Protein AF-A0A8T0E816-F1 (afdb_monomer_lite)

Radius of gyration: 49.81 Å; chains: 1; bounding box: 102×36×114 Å

Foldseek 3Di:
DPPPPPDDDDQVNVQVVVLVPDPPVLNVVLVPDPDGPVVSVVVSVVVCVVCVVPDPPPPVPPPPPVVVVVVVVVVVVVVVVCVVVVVCVVVVVVVVPPPPPDDDPVPPPPPDDDQPAADPQCVVPNPNRPDGDPPHPSDPPPPPDDD

Secondary structure (DSSP, 8-state):
--TT-SSS--HHHHHHHHHHTS-HHHHHHHHT--S-HHHHHHHHHHHHHHHTTS-----------HHHHHHHHHHHHHHHHHHHHHHHHHHHHHHTTS----S----------S-TT--HHHHHHGGG-S---SS-------SSS--

pLDDT: mean 71.62, std 16.59, range [37.16, 91.94]

Organism: Argiope bruennichi (NCBI:txid94029)

Structure (mmCIF, N/CA/C/O backbone):
data_AF-A0A8T0E816-F1
#
_entry.id   AF-A0A8T0E816-F1
#
loop_
_atom_site.group_PDB
_atom_site.id
_atom_site.type_symbol
_atom_site.label_atom_id
_atom_site.label_alt_id
_atom_site.label_comp_id
_atom_site.label_asym_id
_atom_site.label_entity_id
_atom_site.label_seq_id
_atom_site.pdbx_PDB_ins_code
_atom_site.Cartn_x
_atom_site.Cartn_y
_atom_site.Cartn_z
_atom_site.occupancy
_atom_site.B_iso_or_equiv
_atom_site.auth_seq_id
_atom_site.auth_comp_id
_atom_site.auth_asym_id
_atom_site.auth_atom_id
_atom_site.pdbx_PDB_model_num
ATOM 1 N N . MET A 1 1 ? 13.416 -13.838 -27.750 1.00 55.53 1 MET A N 1
ATOM 2 C CA . MET A 1 1 ? 12.686 -13.348 -28.944 1.00 55.53 1 MET A CA 1
ATOM 3 C C . MET A 1 1 ? 13.543 -13.420 -30.222 1.00 55.53 1 MET A C 1
ATOM 5 O O . MET A 1 1 ? 13.615 -12.451 -30.958 1.00 55.53 1 MET A O 1
ATOM 9 N N . LYS A 1 2 ? 14.190 -14.559 -30.514 1.00 56.72 2 LYS A N 1
ATOM 10 C CA . LYS A 1 2 ? 14.903 -14.789 -31.794 1.00 56.72 2 LYS A CA 1
ATOM 11 C C . LYS A 1 2 ? 14.372 -16.003 -32.575 1.00 56.72 2 LYS A C 1
ATOM 13 O O . LYS A 1 2 ? 14.630 -16.122 -33.760 1.00 56.72 2 LYS A O 1
ATOM 18 N N . GLY A 1 3 ? 13.580 -16.871 -31.938 1.00 56.88 3 GLY A N 1
ATOM 19 C CA . GLY A 1 3 ? 13.143 -18.148 -32.519 1.00 56.88 3 GLY A CA 1
ATOM 20 C C . GLY A 1 3 ? 11.885 -18.116 -33.394 1.00 56.88 3 GLY A C 1
ATOM 21 O O . GLY A 1 3 ? 11.376 -19.182 -33.702 1.00 56.88 3 GLY A O 1
ATOM 22 N N . LEU A 1 4 ? 11.345 -16.940 -33.748 1.00 57.69 4 LEU A N 1
ATOM 23 C CA . LEU A 1 4 ? 10.077 -16.832 -34.500 1.00 57.69 4 LEU A CA 1
ATOM 24 C C . LEU A 1 4 ? 10.212 -16.185 -35.889 1.00 57.69 4 LEU A C 1
ATOM 26 O O . LEU A 1 4 ? 9.215 -16.034 -36.585 1.00 57.69 4 LEU A O 1
ATOM 30 N N . SER A 1 5 ? 11.415 -15.786 -36.303 1.00 50.12 5 SER A N 1
ATOM 31 C CA . SER A 1 5 ? 11.642 -15.126 -37.593 1.00 50.12 5 SER A CA 1
ATOM 32 C C . SER A 1 5 ? 12.928 -15.661 -38.202 1.00 50.12 5 SER A C 1
ATOM 34 O O . SER A 1 5 ? 14.008 -15.130 -37.954 1.00 50.12 5 SER A O 1
ATOM 36 N N . GLU A 1 6 ? 12.806 -16.704 -39.013 1.00 54.78 6 GLU A N 1
ATOM 37 C CA . GLU A 1 6 ? 13.942 -17.309 -39.707 1.00 54.78 6 GLU A CA 1
ATOM 38 C C . GLU A 1 6 ? 14.494 -16.429 -40.848 1.00 54.78 6 GLU A C 1
ATOM 40 O O . GLU A 1 6 ? 15.536 -16.769 -41.390 1.00 54.78 6 GLU A O 1
ATOM 45 N N . ASN A 1 7 ? 13.874 -15.283 -41.208 1.00 63.59 7 ASN A N 1
ATOM 46 C CA . ASN A 1 7 ? 14.470 -14.335 -42.173 1.00 63.59 7 ASN A CA 1
ATOM 47 C C . ASN A 1 7 ? 13.686 -13.008 -42.387 1.00 63.59 7 ASN A C 1
ATOM 49 O O . ASN A 1 7 ? 12.959 -12.908 -43.370 1.00 63.59 7 ASN A O 1
ATOM 53 N N . SER A 1 8 ? 13.824 -11.955 -41.559 1.00 64.38 8 SER A N 1
ATOM 54 C CA . SER A 1 8 ? 13.448 -10.583 -42.026 1.00 64.38 8 SER A CA 1
ATOM 55 C C . SER A 1 8 ? 13.773 -9.386 -41.125 1.00 64.38 8 SER A C 1
ATOM 57 O O . SER A 1 8 ? 13.596 -8.257 -41.581 1.00 64.38 8 SER A O 1
ATOM 59 N N . ILE A 1 9 ? 14.239 -9.550 -39.883 1.00 73.06 9 ILE A N 1
ATOM 60 C CA . ILE A 1 9 ? 14.496 -8.389 -39.011 1.00 73.06 9 ILE A CA 1
ATOM 61 C C . ILE A 1 9 ? 15.986 -8.297 -38.691 1.00 73.06 9 ILE A C 1
ATOM 63 O O . ILE A 1 9 ? 16.546 -9.173 -38.035 1.00 73.06 9 ILE A O 1
ATOM 67 N N . SER A 1 10 ? 16.626 -7.220 -39.152 1.00 83.56 10 SER A N 1
ATOM 68 C CA . SER A 1 10 ? 18.020 -6.907 -38.827 1.00 83.56 10 SER A CA 1
ATOM 69 C C . SER A 1 10 ? 18.198 -6.741 -37.317 1.00 83.56 10 SER A C 1
ATOM 71 O O . SER A 1 10 ? 17.371 -6.093 -36.667 1.00 83.56 10 SER A O 1
ATOM 73 N N . GLU A 1 11 ? 19.301 -7.253 -36.767 1.00 81.75 11 GLU A N 1
ATOM 74 C CA . GLU A 1 11 ? 19.598 -7.152 -35.331 1.00 81.75 11 GLU A CA 1
ATOM 75 C C . GLU A 1 11 ? 19.616 -5.701 -34.826 1.00 81.75 11 GLU A C 1
ATOM 77 O O . GLU A 1 11 ? 19.260 -5.448 -33.680 1.00 81.75 11 GLU A O 1
ATOM 82 N N . GLU A 1 12 ? 19.941 -4.737 -35.688 1.00 83.75 12 GLU A N 1
ATOM 83 C CA . GLU A 1 12 ? 19.905 -3.304 -35.379 1.00 83.75 12 GLU A CA 1
ATOM 84 C C . GLU A 1 12 ? 18.490 -2.782 -35.097 1.00 83.75 12 GLU A C 1
ATOM 86 O O . GLU A 1 12 ? 18.293 -1.982 -34.182 1.00 83.75 12 GLU A O 1
ATOM 91 N N . VAL A 1 13 ? 17.490 -3.272 -35.834 1.00 86.31 13 VAL A N 1
ATOM 92 C CA . VAL A 1 13 ? 16.075 -2.919 -35.629 1.00 86.31 13 VAL A CA 1
ATOM 93 C C . VAL A 1 13 ? 15.539 -3.577 -34.362 1.00 86.31 13 VAL A C 1
ATOM 95 O O . V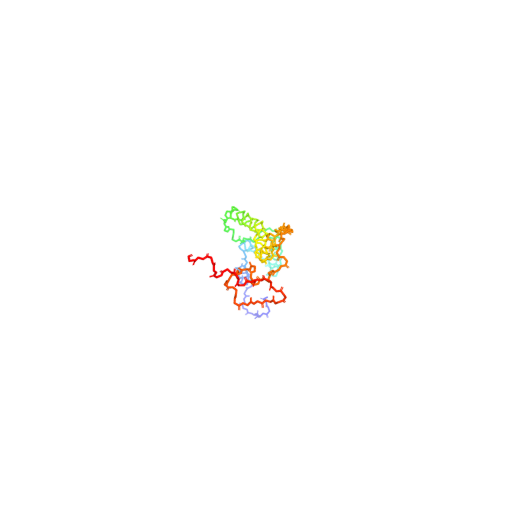AL A 1 13 ? 14.819 -2.952 -33.589 1.00 86.31 13 VAL A O 1
ATOM 98 N N . LEU A 1 14 ? 15.936 -4.823 -34.094 1.00 86.94 14 LEU A N 1
ATOM 99 C CA . LEU A 1 14 ? 15.617 -5.476 -32.823 1.00 86.94 14 LEU A CA 1
ATOM 100 C C . LEU A 1 14 ? 16.264 -4.741 -31.648 1.00 86.94 14 LEU A C 1
ATOM 102 O O . LEU A 1 14 ? 1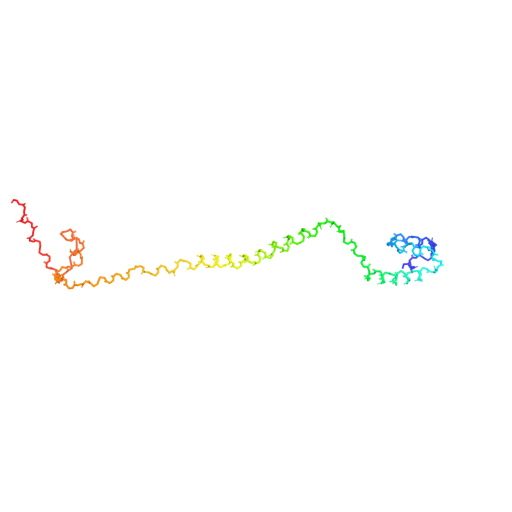5.623 -4.561 -30.616 1.00 86.94 14 LEU A O 1
ATOM 106 N N . LYS A 1 15 ? 17.505 -4.271 -31.816 1.00 87.00 15 LYS A N 1
ATOM 107 C CA . LYS A 1 15 ? 18.213 -3.482 -30.809 1.00 87.00 15 LYS A CA 1
ATOM 108 C C . LYS A 1 15 ? 17.482 -2.172 -30.538 1.00 87.00 15 LYS A C 1
ATOM 110 O O . LYS A 1 15 ? 17.254 -1.851 -29.378 1.00 87.00 15 LYS A O 1
ATOM 115 N N . SER A 1 16 ? 17.109 -1.422 -31.573 1.00 87.81 16 SER A N 1
ATOM 116 C CA . SER A 1 16 ? 16.431 -0.134 -31.403 1.00 87.81 16 SER A CA 1
ATOM 117 C C . SER A 1 16 ? 15.055 -0.291 -30.753 1.00 87.81 16 SER A C 1
ATOM 119 O O . SER A 1 16 ? 14.756 0.430 -29.803 1.00 87.81 16 SER A O 1
ATOM 121 N N . LEU A 1 17 ? 14.265 -1.280 -31.182 1.00 89.44 17 LEU A N 1
ATOM 122 C CA . LEU A 1 17 ? 12.962 -1.583 -30.591 1.00 89.44 17 LEU A CA 1
ATOM 123 C C . LEU A 1 17 ? 13.094 -2.018 -29.127 1.00 89.44 17 LEU A C 1
ATOM 125 O O . LEU A 1 17 ? 12.361 -1.549 -28.262 1.00 89.44 17 LEU A O 1
ATOM 129 N N . TRP A 1 18 ? 14.051 -2.893 -28.822 1.00 89.88 18 TRP A N 1
ATOM 130 C CA . TRP A 1 18 ? 14.272 -3.358 -27.457 1.00 89.88 18 TRP A CA 1
ATOM 131 C C . TRP A 1 18 ? 14.770 -2.235 -26.537 1.00 89.88 18 TRP A C 1
ATOM 133 O O . TRP A 1 18 ? 14.288 -2.110 -25.413 1.00 89.88 18 TRP A O 1
ATOM 143 N N . LEU A 1 19 ? 15.657 -1.358 -27.025 1.00 89.56 19 LEU A N 1
ATOM 144 C CA . LEU A 1 19 ? 16.093 -0.174 -26.282 1.00 89.56 19 LEU A CA 1
ATOM 145 C C . LEU A 1 19 ? 14.919 0.766 -25.975 1.00 89.56 19 LEU A C 1
ATOM 147 O O . LEU A 1 19 ? 14.842 1.255 -24.853 1.00 89.56 19 LEU A O 1
ATOM 151 N N . GLN A 1 20 ? 13.977 0.973 -26.905 1.00 89.00 20 GLN A N 1
ATOM 152 C CA . GLN A 1 20 ? 12.789 1.814 -26.674 1.00 89.00 20 GLN A CA 1
ATOM 153 C C . GLN A 1 20 ? 11.937 1.358 -25.480 1.00 89.00 20 GLN A C 1
ATOM 155 O O . GLN A 1 20 ? 11.297 2.189 -24.840 1.00 89.00 20 GLN A O 1
ATOM 160 N N . HIS A 1 21 ? 11.953 0.065 -25.148 1.00 87.31 21 HIS A N 1
ATOM 161 C CA . HIS A 1 21 ? 11.225 -0.486 -24.004 1.00 87.31 21 HIS A CA 1
ATOM 162 C C . HIS A 1 21 ? 11.972 -0.374 -22.664 1.00 87.31 21 HIS A C 1
ATOM 164 O O . HIS A 1 21 ? 11.404 -0.715 -21.626 1.00 87.31 21 HIS A O 1
ATOM 170 N N . LEU A 1 22 ? 13.218 0.108 -22.653 1.00 87.88 22 LEU A N 1
ATOM 171 C CA . LEU A 1 22 ? 14.003 0.304 -21.434 1.00 87.88 22 LEU A CA 1
ATOM 172 C C . LEU A 1 22 ? 13.906 1.744 -20.901 1.00 87.88 22 LEU A C 1
ATOM 174 O O . LEU A 1 22 ? 13.747 2.681 -21.682 1.00 87.88 22 LEU A O 1
ATOM 178 N N . PRO A 1 23 ? 14.073 1.957 -19.583 1.00 87.44 23 PRO A N 1
ATOM 179 C CA . PRO A 1 23 ? 14.274 3.277 -18.992 1.00 87.44 23 PRO A CA 1
ATOM 180 C C . PRO A 1 23 ? 15.377 4.099 -19.677 1.00 87.44 23 PRO A C 1
ATOM 182 O O . PRO A 1 23 ? 16.413 3.566 -20.078 1.00 87.44 23 PRO A O 1
ATOM 185 N N . GLN A 1 24 ? 15.205 5.424 -19.724 1.00 84.12 24 GLN A N 1
ATOM 186 C CA . GLN A 1 24 ? 16.118 6.355 -20.407 1.00 84.12 24 GLN A CA 1
ATOM 187 C C . GLN A 1 24 ? 17.580 6.246 -19.932 1.00 84.12 24 GLN A C 1
ATOM 189 O O . GLN A 1 24 ? 18.510 6.392 -20.722 1.00 84.12 24 GLN A O 1
ATOM 194 N N . GLN A 1 25 ? 17.783 5.934 -18.651 1.00 85.19 25 GLN A N 1
ATOM 195 C CA . GLN A 1 25 ? 19.103 5.712 -18.054 1.00 85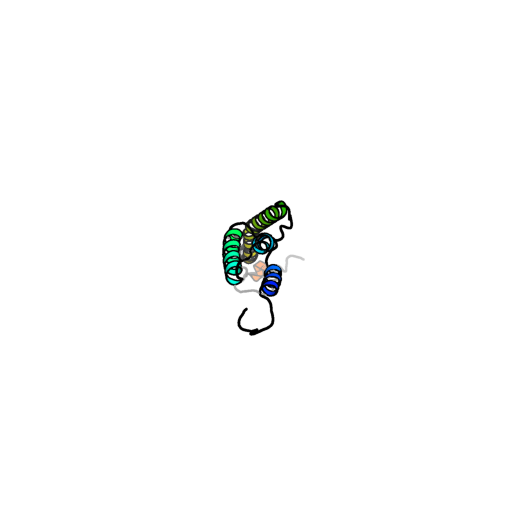.19 25 GLN A CA 1
ATOM 196 C C . GLN A 1 25 ? 19.821 4.512 -18.691 1.00 85.19 25 GLN A C 1
ATOM 198 O O . GLN A 1 25 ? 21.000 4.596 -19.026 1.00 85.19 25 GLN A O 1
ATOM 203 N N . LEU A 1 26 ? 19.095 3.416 -18.925 1.00 87.19 26 LEU A N 1
ATOM 204 C CA . LEU A 1 26 ? 19.623 2.224 -19.587 1.00 87.19 26 LEU A CA 1
ATOM 205 C C . LEU A 1 26 ? 19.822 2.456 -21.082 1.00 87.19 26 LEU A C 1
ATOM 207 O O . LEU A 1 26 ? 20.834 2.029 -21.631 1.00 87.19 26 LEU A O 1
ATOM 211 N N . GLN A 1 27 ? 18.910 3.181 -21.735 1.00 90.06 27 GLN A N 1
ATOM 212 C CA . GLN A 1 27 ? 19.058 3.552 -23.144 1.00 90.06 27 GLN A CA 1
ATOM 213 C C . GLN A 1 27 ? 20.343 4.349 -23.395 1.00 90.06 27 GLN A C 1
ATOM 215 O O . GLN A 1 27 ? 21.080 4.040 -24.330 1.00 90.06 27 GLN A O 1
ATOM 220 N N . ALA A 1 28 ? 20.650 5.340 -22.551 1.00 86.75 28 ALA A N 1
ATOM 221 C CA . ALA A 1 28 ? 21.856 6.160 -22.683 1.00 86.75 28 ALA A CA 1
ATOM 222 C C . ALA A 1 28 ? 23.146 5.325 -22.601 1.00 86.75 28 ALA A C 1
ATOM 224 O O . ALA A 1 28 ? 24.081 5.552 -23.364 1.00 86.75 28 ALA A O 1
ATOM 225 N N . ILE A 1 29 ? 23.173 4.320 -21.723 1.00 87.81 29 ILE A N 1
ATOM 226 C CA . ILE A 1 29 ? 24.337 3.448 -21.534 1.00 87.81 29 ILE A CA 1
ATOM 227 C C . ILE A 1 29 ? 24.450 2.437 -22.685 1.00 87.81 29 ILE A C 1
ATOM 229 O O . ILE A 1 29 ? 25.508 2.292 -23.295 1.00 87.81 29 ILE A O 1
ATOM 233 N N . LEU A 1 30 ? 23.354 1.757 -23.022 1.00 89.94 30 LEU A N 1
ATOM 234 C CA . LEU A 1 30 ? 23.358 0.617 -23.945 1.00 89.94 30 LEU A CA 1
ATOM 235 C C . LEU A 1 30 ? 23.318 1.022 -25.427 1.00 89.94 30 LEU A C 1
ATOM 237 O O . LEU A 1 30 ? 23.745 0.249 -26.288 1.00 89.94 30 LEU A O 1
ATOM 241 N N . SER A 1 31 ? 22.842 2.230 -25.751 1.00 86.69 31 SER A N 1
ATOM 242 C CA . SER A 1 31 ? 22.804 2.747 -27.131 1.00 86.69 31 SER A CA 1
ATOM 243 C C . SER A 1 31 ? 24.191 2.809 -27.773 1.00 86.69 31 SER A C 1
ATOM 245 O O . SER A 1 31 ? 24.335 2.455 -28.945 1.00 86.69 31 SER A O 1
ATOM 247 N N . THR A 1 32 ? 25.216 3.152 -26.990 1.00 85.88 32 THR A N 1
ATOM 248 C CA . THR A 1 32 ? 26.607 3.293 -27.450 1.00 85.88 32 THR A CA 1
ATOM 249 C C . THR A 1 32 ? 27.314 1.958 -27.710 1.00 85.88 32 THR A C 1
ATOM 251 O O . THR A 1 32 ? 28.360 1.926 -28.356 1.00 85.88 32 THR A O 1
ATOM 254 N N . HIS A 1 33 ? 26.751 0.836 -27.252 1.00 84.50 33 HIS A N 1
ATOM 255 C CA . HIS A 1 33 ? 27.429 -0.458 -27.288 1.00 84.50 33 HIS A CA 1
ATOM 256 C C . HIS A 1 33 ? 27.189 -1.214 -28.606 1.00 84.50 33 HIS A C 1
ATOM 258 O O . HIS A 1 33 ? 26.050 -1.454 -28.992 1.00 84.50 33 HIS A O 1
ATOM 264 N N . THR A 1 34 ? 28.239 -1.686 -29.280 1.00 82.06 34 THR A N 1
ATOM 265 C CA . THR A 1 34 ? 28.154 -2.402 -30.578 1.00 82.06 34 THR A CA 1
ATOM 266 C C . THR A 1 34 ? 28.189 -3.934 -30.458 1.00 82.06 34 THR A C 1
ATOM 268 O O . THR A 1 34 ? 28.530 -4.631 -31.409 1.00 82.06 34 THR A O 1
ATOM 271 N N . ALA A 1 35 ? 27.873 -4.488 -29.283 1.00 84.38 35 ALA A N 1
ATOM 272 C CA . ALA A 1 35 ? 27.923 -5.936 -29.068 1.00 84.38 35 ALA A CA 1
ATOM 273 C C . ALA A 1 35 ? 26.681 -6.649 -29.628 1.00 84.38 35 ALA A C 1
ATOM 275 O O . ALA A 1 35 ? 25.682 -6.016 -29.962 1.00 84.38 35 ALA A O 1
ATOM 276 N N . SER A 1 36 ? 26.738 -7.984 -29.680 1.00 87.38 36 SER A N 1
ATOM 277 C CA . SER A 1 36 ? 25.558 -8.816 -29.956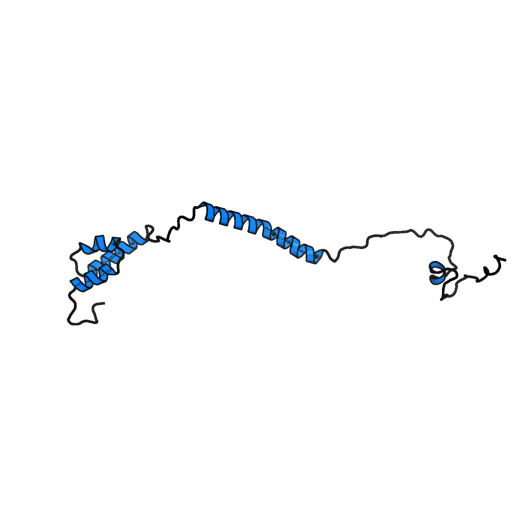 1.00 87.38 36 SER A CA 1
ATOM 278 C C . SER A 1 36 ? 24.425 -8.533 -28.964 1.00 87.38 36 SER A C 1
ATOM 280 O O . SER A 1 36 ? 24.674 -8.239 -27.791 1.00 87.38 36 SER A O 1
ATOM 282 N N . LEU A 1 37 ? 23.183 -8.670 -29.433 1.00 85.88 37 LEU A N 1
ATOM 283 C CA . LEU A 1 37 ? 21.972 -8.443 -28.635 1.00 85.88 37 LEU A CA 1
ATOM 284 C C . LEU A 1 37 ? 21.979 -9.196 -27.300 1.00 85.88 37 LEU A C 1
ATOM 286 O O . LEU A 1 37 ? 21.584 -8.633 -26.285 1.00 85.88 37 LEU A O 1
ATOM 290 N N . ASP A 1 38 ? 22.484 -10.430 -27.286 1.00 88.56 38 ASP A N 1
ATOM 291 C CA . ASP A 1 38 ? 22.499 -11.270 -26.086 1.00 88.56 38 ASP A CA 1
ATOM 292 C C . ASP A 1 38 ? 23.422 -10.690 -25.000 1.00 88.56 38 ASP A C 1
ATOM 294 O O . ASP A 1 38 ? 23.068 -10.659 -23.824 1.00 88.56 38 ASP A O 1
ATOM 298 N N . LYS A 1 39 ? 24.572 -10.126 -25.396 1.00 89.19 39 LYS A N 1
ATOM 299 C CA . LYS A 1 39 ? 25.494 -9.449 -24.467 1.00 89.19 39 LYS A CA 1
ATOM 300 C C . LYS A 1 39 ? 24.944 -8.116 -23.968 1.00 89.19 39 LYS A C 1
ATOM 302 O O . LYS A 1 39 ? 25.186 -7.742 -22.824 1.00 89.19 39 LYS A O 1
ATOM 307 N N . ILE A 1 40 ? 24.222 -7.389 -24.821 1.00 89.56 40 ILE A N 1
ATOM 308 C CA . ILE A 1 40 ? 23.559 -6.136 -24.435 1.00 89.56 40 ILE A CA 1
ATOM 309 C C . ILE A 1 40 ? 22.447 -6.432 -23.415 1.00 89.56 40 ILE A C 1
ATOM 311 O O . ILE A 1 40 ? 22.322 -5.704 -22.433 1.00 89.56 40 ILE A O 1
ATOM 315 N N . ALA A 1 41 ? 21.689 -7.514 -23.608 1.00 89.88 41 ALA A N 1
ATOM 316 C CA . ALA A 1 41 ? 20.675 -7.970 -22.661 1.00 89.88 41 ALA A CA 1
ATOM 317 C C . ALA A 1 41 ? 21.290 -8.349 -21.305 1.00 89.88 41 ALA A C 1
ATOM 319 O O . ALA A 1 41 ? 20.865 -7.828 -20.278 1.00 89.88 41 ALA A O 1
ATOM 320 N N . GLU A 1 42 ? 22.361 -9.148 -21.305 1.00 91.94 42 GLU A N 1
ATOM 321 C CA . GLU A 1 42 ? 23.076 -9.505 -20.073 1.00 91.94 42 GLU A CA 1
ATOM 322 C C . GLU A 1 42 ? 23.606 -8.263 -19.332 1.00 91.94 42 GLU A C 1
ATOM 324 O O . GLU A 1 42 ? 23.542 -8.171 -18.104 1.00 91.94 42 GLU A O 1
ATOM 329 N N . MET A 1 43 ? 24.117 -7.274 -20.070 1.00 89.75 43 MET A N 1
ATOM 330 C CA . MET A 1 43 ? 24.577 -6.017 -19.486 1.00 89.75 43 MET A CA 1
ATOM 331 C C . MET A 1 43 ? 23.422 -5.211 -18.887 1.00 89.75 43 MET A C 1
ATOM 333 O O . MET A 1 43 ? 23.575 -4.667 -17.794 1.00 89.75 43 MET A O 1
ATOM 337 N N . ALA A 1 44 ? 22.268 -5.155 -19.554 1.00 89.88 44 ALA A N 1
ATOM 338 C CA . ALA A 1 44 ? 21.085 -4.490 -19.020 1.00 89.88 44 ALA A CA 1
ATOM 339 C C . ALA A 1 44 ? 20.627 -5.113 -17.701 1.00 89.88 44 ALA A C 1
ATOM 341 O O . ALA A 1 44 ? 20.391 -4.368 -16.753 1.00 89.88 44 ALA A O 1
ATOM 342 N N . ASP A 1 45 ? 20.590 -6.444 -17.600 1.00 90.81 45 ASP A N 1
ATOM 343 C CA . ASP A 1 45 ? 20.215 -7.144 -16.365 1.00 90.81 45 ASP A CA 1
ATOM 344 C C . ASP A 1 45 ? 21.164 -6.794 -15.210 1.00 90.81 45 ASP A C 1
ATOM 346 O O . ASP A 1 45 ? 20.733 -6.490 -14.094 1.00 90.81 45 ASP A O 1
ATOM 350 N N . ARG A 1 46 ? 22.476 -6.752 -15.477 1.00 89.25 46 ARG A N 1
ATOM 351 C CA . ARG A 1 46 ? 23.480 -6.340 -14.481 1.00 89.25 46 ARG A CA 1
ATOM 352 C C . ARG A 1 46 ? 23.281 -4.895 -14.037 1.00 89.25 46 ARG A C 1
ATOM 354 O O . ARG A 1 46 ? 23.369 -4.612 -12.844 1.00 89.25 46 ARG A O 1
ATOM 361 N N . ILE A 1 47 ? 23.006 -3.989 -14.974 1.00 86.81 47 ILE A N 1
ATOM 362 C CA . ILE A 1 47 ? 22.769 -2.580 -14.661 1.00 86.81 47 ILE A CA 1
ATOM 363 C C . ILE A 1 47 ? 21.479 -2.441 -13.839 1.00 86.81 47 ILE A C 1
ATOM 365 O O . ILE A 1 47 ? 21.504 -1.817 -12.783 1.00 86.81 47 ILE A O 1
ATOM 369 N N . ILE A 1 48 ? 20.381 -3.089 -14.235 1.00 85.62 48 ILE A N 1
ATOM 370 C CA . ILE A 1 48 ? 19.118 -3.093 -13.479 1.00 85.62 48 ILE A CA 1
ATOM 371 C C . ILE A 1 48 ? 19.341 -3.549 -12.034 1.00 85.62 48 ILE A C 1
ATOM 373 O O . ILE A 1 48 ? 18.817 -2.918 -11.119 1.00 85.62 48 ILE A O 1
ATOM 377 N N . ASN A 1 49 ? 20.155 -4.580 -11.800 1.00 83.44 49 ASN A N 1
ATOM 378 C CA . ASN A 1 49 ? 20.455 -5.059 -10.448 1.00 83.44 49 ASN A CA 1
ATOM 379 C C . ASN A 1 49 ? 21.211 -4.025 -9.594 1.00 83.44 49 ASN A C 1
ATOM 381 O O . ASN A 1 49 ? 20.915 -3.869 -8.408 1.00 83.44 49 ASN A O 1
ATOM 385 N N . ILE A 1 50 ? 22.153 -3.288 -10.189 1.00 81.94 50 ILE A N 1
ATOM 386 C CA . ILE A 1 50 ? 22.886 -2.214 -9.499 1.00 81.94 50 ILE A CA 1
ATOM 387 C C . ILE A 1 50 ? 21.927 -1.080 -9.133 1.00 81.94 50 ILE A C 1
ATOM 389 O O . ILE A 1 50 ? 21.881 -0.638 -7.989 1.00 81.94 50 ILE A O 1
ATOM 393 N N . TYR A 1 51 ? 21.122 -0.645 -10.097 1.00 72.50 51 TYR A N 1
ATOM 394 C CA . TYR A 1 51 ? 20.216 0.485 -9.940 1.00 72.50 51 TYR A CA 1
ATOM 395 C C . TYR A 1 51 ? 18.977 0.169 -9.086 1.00 72.50 51 TYR A C 1
ATOM 397 O O . TYR A 1 51 ? 18.451 1.049 -8.416 1.00 72.50 51 TYR A O 1
ATOM 405 N N . SER A 1 52 ? 18.538 -1.089 -9.018 1.00 61.41 52 SER A N 1
ATOM 406 C CA . SER A 1 52 ? 17.474 -1.518 -8.093 1.00 61.41 52 SER A CA 1
ATOM 407 C C . SER A 1 52 ? 17.879 -1.357 -6.623 1.00 61.41 52 SER A C 1
ATOM 409 O O . SER A 1 52 ? 17.014 -1.278 -5.753 1.00 61.41 52 SER A O 1
ATOM 411 N N . SER A 1 53 ? 19.184 -1.262 -6.342 1.00 55.56 53 SER A N 1
ATOM 412 C CA . SER A 1 53 ? 19.711 -0.964 -5.004 1.00 55.56 53 SER A CA 1
ATOM 413 C C . SER A 1 53 ? 19.705 0.538 -4.681 1.00 55.56 53 SER A C 1
ATOM 415 O O . SER A 1 53 ? 19.786 0.917 -3.515 1.00 55.56 53 SER A O 1
ATOM 417 N N . THR A 1 54 ? 19.578 1.401 -5.692 1.00 54.31 54 THR A N 1
ATOM 418 C CA . THR A 1 54 ? 19.575 2.865 -5.583 1.00 54.31 54 THR A CA 1
ATOM 419 C C . THR A 1 54 ? 18.262 3.434 -6.121 1.00 54.31 54 THR A C 1
ATOM 421 O O . THR A 1 54 ? 18.178 3.945 -7.230 1.00 54.31 54 THR A O 1
ATOM 424 N N . GLU A 1 55 ? 17.216 3.350 -5.295 1.00 55.72 55 GLU A N 1
ATOM 425 C CA . GLU A 1 55 ? 16.031 4.224 -5.340 1.00 55.72 55 GLU A CA 1
ATOM 426 C C . GLU A 1 55 ? 15.375 4.470 -6.725 1.00 55.72 55 GLU A C 1
ATOM 428 O O . GLU A 1 55 ? 14.989 5.594 -7.037 1.00 55.72 55 GLU A O 1
ATOM 433 N N . ILE A 1 56 ? 15.129 3.438 -7.546 1.00 52.16 56 ILE A N 1
ATOM 434 C CA . ILE A 1 56 ? 14.246 3.559 -8.739 1.00 52.16 56 ILE A CA 1
ATOM 435 C C . ILE A 1 56 ? 12.798 3.167 -8.421 1.00 52.16 56 ILE A C 1
ATOM 437 O O . ILE A 1 56 ? 12.079 2.563 -9.209 1.00 52.16 56 ILE A O 1
ATOM 441 N N . CYS A 1 57 ? 12.326 3.577 -7.252 1.00 47.97 57 CYS A N 1
ATOM 442 C CA . CYS A 1 57 ? 10.915 3.873 -7.089 1.00 47.97 57 CYS A CA 1
ATOM 443 C C . CYS A 1 57 ? 10.815 5.379 -6.914 1.00 47.97 57 CYS A C 1
ATOM 445 O O . CYS A 1 57 ? 10.690 5.871 -5.792 1.00 47.97 57 CYS A O 1
ATOM 447 N N . SER A 1 58 ? 10.768 6.120 -8.026 1.00 46.41 58 SER A N 1
ATOM 448 C CA . SER A 1 58 ? 9.966 7.338 -8.016 1.00 46.41 58 SER A CA 1
ATOM 449 C C . SER A 1 58 ? 8.501 6.905 -7.877 1.00 46.41 58 SER A C 1
ATOM 451 O O . SER A 1 58 ? 7.700 7.001 -8.806 1.00 46.41 58 SER A O 1
ATOM 453 N N . VAL A 1 59 ? 8.123 6.424 -6.685 1.00 44.50 59 VAL A N 1
ATOM 454 C CA . VAL A 1 59 ? 6.799 6.752 -6.169 1.00 44.50 59 VAL A CA 1
ATOM 455 C C . VAL A 1 59 ? 6.732 8.240 -6.385 1.00 44.50 59 VAL A C 1
ATOM 457 O O . VAL A 1 59 ? 7.621 8.940 -5.899 1.00 44.50 59 VAL A O 1
ATOM 460 N N . ASN A 1 60 ? 5.776 8.674 -7.202 1.00 48.47 60 ASN A N 1
ATOM 461 C CA . ASN A 1 60 ? 5.402 10.063 -7.344 1.00 48.47 60 ASN A CA 1
ATOM 462 C C . ASN A 1 60 ? 5.447 10.634 -5.929 1.00 48.47 60 ASN A C 1
ATOM 464 O O . ASN A 1 60 ? 4.542 10.398 -5.127 1.00 48.47 60 ASN A O 1
ATOM 468 N N . ARG A 1 61 ? 6.550 11.295 -5.570 1.00 50.00 61 ARG A N 1
ATOM 469 C CA . ARG A 1 61 ? 6.624 12.053 -4.342 1.00 50.00 61 ARG A CA 1
ATOM 470 C C . ARG A 1 61 ? 5.865 13.292 -4.749 1.00 50.00 61 ARG A C 1
ATOM 472 O O . ARG A 1 61 ? 6.455 14.335 -4.998 1.00 50.00 61 ARG A O 1
ATOM 479 N N . THR A 1 62 ? 4.538 13.146 -4.869 1.00 49.50 62 THR A N 1
ATOM 480 C CA . THR A 1 62 ? 3.643 14.221 -4.497 1.00 49.50 62 THR A CA 1
ATOM 481 C C . THR A 1 62 ? 4.258 14.696 -3.206 1.00 49.50 62 THR A C 1
ATOM 483 O O . THR A 1 62 ? 4.399 13.919 -2.252 1.00 49.50 62 THR A O 1
ATOM 486 N N . TYR A 1 63 ? 4.817 15.896 -3.264 1.00 53.38 63 TYR A N 1
ATOM 487 C CA . TYR A 1 63 ? 5.356 16.601 -2.127 1.00 53.38 63 TYR A CA 1
ATOM 488 C C . TYR A 1 63 ? 4.144 16.930 -1.253 1.00 53.38 63 TYR A C 1
ATOM 490 O O . TYR A 1 63 ? 3.739 18.072 -1.118 1.00 53.38 63 TYR A O 1
ATOM 498 N N . GLU A 1 64 ? 3.486 15.889 -0.748 1.00 53.19 64 GLU A N 1
ATOM 499 C CA . GLU A 1 64 ? 2.612 15.951 0.391 1.00 53.19 64 GLU A CA 1
ATOM 500 C C . GLU A 1 64 ? 3.583 16.351 1.488 1.00 53.19 64 GLU A C 1
ATOM 502 O O . GLU A 1 64 ? 4.490 15.563 1.801 1.00 53.19 64 GLU A O 1
ATOM 507 N N . PRO A 1 65 ? 3.509 17.603 1.971 1.00 58.47 65 PRO A N 1
ATOM 508 C CA . PRO A 1 65 ? 4.461 18.085 2.949 1.00 58.47 65 PRO A CA 1
ATOM 509 C C . PRO A 1 65 ? 4.480 17.063 4.082 1.00 58.47 65 PRO A C 1
ATOM 511 O O . PRO A 1 65 ? 3.422 16.553 4.460 1.00 58.47 65 PRO A O 1
ATOM 514 N N . ASN A 1 66 ? 5.669 16.715 4.583 1.00 58.06 66 ASN A N 1
ATOM 515 C CA . ASN A 1 66 ? 5.828 15.727 5.659 1.00 58.06 66 ASN A CA 1
ATOM 516 C C . ASN A 1 66 ? 4.880 16.001 6.846 1.00 58.06 66 ASN A C 1
ATOM 518 O O . ASN A 1 66 ? 4.440 15.055 7.495 1.00 58.06 66 ASN A O 1
ATOM 522 N N . ASN A 1 67 ? 4.457 17.262 7.016 1.00 61.38 67 ASN A N 1
ATOM 523 C CA . ASN A 1 67 ? 3.346 17.687 7.868 1.00 61.38 67 ASN A CA 1
ATOM 524 C C . ASN A 1 67 ? 2.099 16.802 7.749 1.00 61.38 67 ASN A C 1
ATOM 526 O O . ASN A 1 67 ? 1.588 16.371 8.766 1.00 61.38 67 ASN A O 1
ATOM 530 N N . THR A 1 68 ? 1.634 16.442 6.551 1.00 64.44 68 THR A N 1
ATOM 531 C CA . THR A 1 68 ? 0.418 15.622 6.380 1.00 64.44 68 THR A CA 1
ATOM 532 C C . THR A 1 68 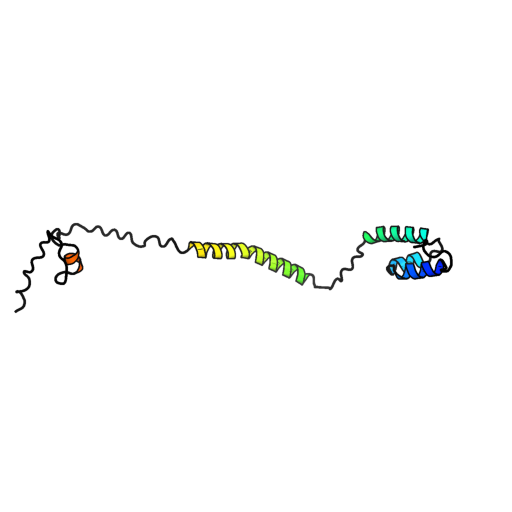? 0.574 14.204 6.923 1.00 64.44 68 THR A C 1
ATOM 534 O O . THR A 1 68 ? -0.390 13.624 7.417 1.00 64.44 68 THR A O 1
ATOM 537 N N . LYS A 1 69 ? 1.773 13.615 6.839 1.00 72.44 69 LYS A N 1
ATOM 538 C CA . LYS A 1 69 ? 2.044 12.282 7.391 1.00 72.44 69 LYS A CA 1
ATOM 539 C C . LYS A 1 69 ? 2.159 12.354 8.904 1.00 72.44 69 LYS A C 1
ATOM 541 O O . LYS A 1 69 ? 1.550 11.539 9.582 1.00 72.44 69 LYS A O 1
ATOM 546 N N . GLU A 1 70 ? 2.870 13.349 9.422 1.00 79.19 70 GLU A N 1
ATOM 547 C CA . GLU A 1 70 ? 2.993 13.585 10.861 1.00 79.19 70 GLU A CA 1
ATOM 548 C C . GLU A 1 70 ? 1.650 13.950 11.506 1.00 79.19 70 GLU A C 1
ATOM 550 O O . GLU A 1 70 ? 1.333 13.455 12.580 1.00 79.19 70 GLU A O 1
ATOM 555 N N . GLU A 1 71 ? 0.818 14.751 10.843 1.00 79.94 71 GLU A N 1
ATOM 556 C CA . GLU A 1 71 ? -0.545 15.087 11.268 1.00 79.94 71 GLU A CA 1
ATOM 557 C C . GLU A 1 71 ? -1.457 13.861 11.245 1.00 79.94 71 GLU A C 1
ATOM 559 O O . GLU A 1 71 ? -2.202 13.638 12.198 1.00 79.94 71 GLU A O 1
ATOM 564 N N . LYS A 1 72 ? -1.372 13.022 10.203 1.00 84.88 72 LYS A N 1
ATOM 565 C CA . LYS A 1 72 ? -2.105 11.748 10.145 1.00 84.88 72 LYS A CA 1
ATOM 566 C C . LYS A 1 72 ? -1.656 10.797 11.249 1.00 84.88 72 LYS A C 1
ATOM 568 O O . LYS A 1 72 ? -2.506 10.183 11.880 1.00 84.88 72 LYS A O 1
ATOM 573 N N . ILE A 1 73 ? -0.354 10.700 11.515 1.00 90.06 73 ILE A N 1
ATOM 574 C CA . ILE A 1 73 ? 0.188 9.879 12.605 1.00 90.06 73 ILE A CA 1
ATOM 575 C C . ILE A 1 73 ? -0.312 10.404 13.952 1.00 90.06 73 ILE A C 1
ATOM 577 O O . ILE A 1 73 ? -0.900 9.634 14.701 1.00 90.06 73 ILE A O 1
ATOM 581 N N . LYS A 1 74 ? -0.216 11.713 14.213 1.00 87.56 74 LYS A N 1
ATOM 582 C CA . LYS A 1 74 ? -0.758 12.337 15.431 1.00 87.56 74 LYS A CA 1
ATOM 583 C C . LYS A 1 74 ? -2.264 12.110 15.574 1.00 87.56 74 LYS A C 1
ATOM 585 O O . LYS A 1 74 ? -2.731 11.802 16.662 1.00 87.56 74 LYS A O 1
ATOM 590 N N . SER A 1 75 ? -3.030 12.210 14.486 1.00 88.06 75 SER A N 1
ATOM 591 C CA . SER A 1 75 ? -4.473 11.938 14.488 1.00 88.06 75 SER A CA 1
ATOM 592 C C . SER A 1 75 ? -4.804 10.464 14.747 1.00 88.06 75 SER A C 1
ATOM 594 O O . SER A 1 75 ? -5.860 10.163 15.303 1.00 88.06 75 SER A O 1
ATOM 596 N N . LEU A 1 76 ? -3.946 9.538 14.317 1.00 90.31 76 LEU A N 1
ATOM 597 C CA . LEU A 1 76 ? -4.094 8.116 14.614 1.00 90.31 76 LEU A CA 1
ATOM 598 C C . LEU A 1 76 ? -3.707 7.821 16.067 1.00 90.31 76 LEU A C 1
ATOM 600 O O . LEU A 1 76 ? -4.423 7.084 16.736 1.00 90.31 76 LEU A O 1
ATOM 604 N N . GLU A 1 77 ? -2.636 8.430 16.576 1.00 90.88 77 GLU A N 1
ATOM 605 C CA . GLU A 1 77 ? -2.206 8.328 17.975 1.00 90.88 77 GLU A CA 1
ATOM 606 C C . GLU A 1 77 ? -3.285 8.840 18.937 1.00 90.88 77 GLU A C 1
ATOM 608 O O . GLU A 1 77 ? -3.623 8.152 19.903 1.00 90.88 77 GLU A O 1
ATOM 613 N N . THR A 1 78 ? -3.895 9.997 18.652 1.00 89.12 78 THR A N 1
ATOM 614 C CA . THR A 1 78 ? -5.024 10.510 19.444 1.00 89.12 78 THR A CA 1
ATOM 615 C C . THR A 1 78 ? -6.238 9.592 19.345 1.00 89.12 78 THR A C 1
ATOM 617 O O . THR A 1 78 ? -6.848 9.272 20.365 1.00 89.12 78 THR A O 1
ATOM 620 N N . GLY A 1 79 ? -6.550 9.084 18.149 1.00 88.88 79 GLY A N 1
ATOM 621 C CA . GLY A 1 79 ? -7.610 8.097 17.951 1.00 88.88 79 GLY A CA 1
ATOM 622 C C . GLY A 1 79 ? -7.403 6.837 18.797 1.00 88.88 79 GLY A C 1
ATOM 623 O O . GLY A 1 79 ? -8.333 6.390 19.467 1.00 88.88 79 GLY A O 1
ATOM 624 N N . ILE A 1 80 ? -6.182 6.298 18.832 1.00 91.88 80 ILE A N 1
ATOM 625 C CA . ILE A 1 80 ? -5.818 5.123 19.637 1.00 91.88 80 ILE A CA 1
ATOM 626 C C . ILE A 1 80 ? -5.922 5.421 21.138 1.00 91.88 80 ILE A C 1
ATOM 628 O O . ILE A 1 80 ? -6.426 4.578 21.877 1.00 91.88 80 ILE A O 1
ATOM 632 N N . ALA A 1 81 ? -5.521 6.610 21.595 1.00 87.44 81 ALA A N 1
ATOM 633 C CA . ALA A 1 81 ? -5.649 7.012 22.998 1.00 87.44 81 ALA A CA 1
ATOM 634 C C . ALA A 1 81 ? -7.114 7.211 23.444 1.00 87.44 81 ALA A C 1
ATOM 636 O O . ALA A 1 81 ? -7.457 6.952 24.599 1.00 87.44 81 ALA A O 1
ATOM 637 N N . GLU A 1 82 ? -7.998 7.640 22.539 1.00 87.56 82 GLU A N 1
ATOM 638 C CA . GLU A 1 82 ? -9.425 7.855 22.817 1.00 87.56 82 GLU A CA 1
ATOM 639 C C . GLU A 1 82 ? -10.277 6.580 22.738 1.00 87.56 82 GLU A C 1
ATOM 641 O O . GLU A 1 82 ? -11.350 6.510 23.350 1.00 87.56 82 GLU A O 1
ATOM 646 N N . LEU A 1 83 ? -9.840 5.572 21.977 1.00 87.62 83 LEU A N 1
ATOM 647 C CA . LEU A 1 83 ? -10.564 4.308 21.809 1.00 87.62 83 LEU A CA 1
ATOM 648 C C . LEU A 1 83 ? -10.870 3.603 23.148 1.00 87.62 83 LEU A C 1
ATOM 650 O O . LEU A 1 83 ? -12.032 3.232 23.337 1.00 87.62 83 LEU A O 1
ATOM 654 N N . PRO A 1 84 ? -9.925 3.474 24.105 1.00 84.12 84 PRO A N 1
ATOM 655 C CA . PRO A 1 84 ? -10.195 2.918 25.431 1.00 84.12 84 PRO A CA 1
ATOM 656 C C . PRO A 1 84 ? -11.301 3.663 26.182 1.00 84.12 84 PRO A C 1
ATOM 658 O O . PRO A 1 84 ? -12.216 3.033 26.698 1.00 84.12 84 PRO A O 1
ATOM 661 N N . GLN A 1 85 ? -11.299 5.001 26.164 1.00 80.50 85 GLN A N 1
ATOM 662 C CA . GLN A 1 85 ? -12.326 5.793 26.853 1.00 80.50 85 GLN A CA 1
ATOM 663 C C . GLN A 1 85 ? -13.709 5.626 26.217 1.00 80.50 85 GLN A C 1
ATOM 665 O O . GLN A 1 85 ? -14.724 5.546 26.913 1.00 80.50 85 GLN A O 1
ATOM 670 N N . LYS A 1 86 ? -13.779 5.566 24.883 1.00 80.81 86 LYS A N 1
ATOM 671 C CA . LYS A 1 86 ? -15.034 5.305 24.161 1.00 80.81 86 LYS A CA 1
ATOM 672 C C . LYS A 1 86 ? -15.545 3.894 24.449 1.00 80.81 86 LYS A C 1
ATOM 674 O O . LYS A 1 86 ? -16.746 3.722 24.650 1.00 80.81 86 LYS A O 1
ATOM 679 N N . PHE A 1 87 ? -14.649 2.915 24.534 1.00 83.81 87 PHE A N 1
ATOM 680 C CA . PHE A 1 87 ? -14.970 1.535 24.885 1.00 83.81 87 PHE A CA 1
ATOM 681 C C . PHE A 1 87 ? -15.452 1.402 26.339 1.00 83.81 87 PHE A C 1
ATOM 683 O O . PHE A 1 87 ? -16.491 0.788 26.580 1.00 83.81 87 PHE A O 1
ATOM 690 N N . ASP A 1 88 ? -14.797 2.068 27.290 1.00 77.56 88 ASP A N 1
ATOM 691 C CA . ASP A 1 88 ? -15.210 2.118 28.698 1.00 77.56 88 ASP A CA 1
ATOM 692 C C . ASP A 1 88 ? -16.566 2.807 28.873 1.00 77.56 88 ASP A C 1
ATOM 694 O O . ASP A 1 88 ? -17.424 2.320 29.610 1.00 77.56 88 ASP A O 1
ATOM 698 N N . ASN A 1 89 ? -16.820 3.897 28.146 1.00 73.88 89 ASN A N 1
ATOM 699 C CA . ASN A 1 89 ? -18.124 4.560 28.127 1.00 73.88 89 ASN A CA 1
ATOM 700 C C . ASN A 1 89 ? -19.214 3.680 27.494 1.00 73.88 89 ASN A C 1
ATOM 702 O O . ASN A 1 89 ? -20.360 3.687 27.950 1.00 73.88 89 ASN A O 1
ATOM 706 N N . PHE A 1 90 ? -18.876 2.906 26.462 1.00 73.81 90 PHE A N 1
ATOM 707 C CA . PHE A 1 90 ? -19.795 1.982 25.802 1.00 73.81 90 PHE A CA 1
ATOM 708 C C . PHE A 1 90 ? -20.161 0.798 26.713 1.00 73.81 90 PHE A C 1
ATOM 710 O O . PHE A 1 90 ? -21.343 0.508 26.911 1.00 73.81 90 PHE A O 1
ATOM 717 N N . ILE A 1 91 ? -19.173 0.173 27.362 1.00 72.62 91 ILE A N 1
ATOM 718 C CA . ILE A 1 91 ? -19.387 -0.916 28.330 1.00 72.62 91 ILE A CA 1
ATOM 719 C C . ILE A 1 91 ? -20.038 -0.397 29.623 1.00 72.62 91 ILE A C 1
ATOM 721 O O . ILE A 1 91 ? -20.919 -1.050 30.192 1.00 72.62 91 ILE A O 1
ATOM 725 N N . GLY A 1 92 ? -19.659 0.798 30.075 1.00 62.44 92 GLY A N 1
ATOM 726 C CA . GLY A 1 92 ? -20.193 1.457 31.266 1.00 62.44 92 GLY A CA 1
ATOM 727 C C . GLY A 1 92 ? -21.677 1.801 31.144 1.00 62.44 92 GLY A C 1
ATOM 728 O O . GLY A 1 92 ? -22.431 1.616 32.103 1.00 62.44 92 GLY A O 1
ATOM 729 N N . ARG A 1 93 ? -22.143 2.195 29.951 1.00 58.94 93 ARG A N 1
ATOM 730 C CA . ARG A 1 93 ? -23.575 2.415 29.669 1.00 58.94 93 ARG A CA 1
ATOM 731 C C . ARG A 1 93 ? -24.395 1.123 29.723 1.00 58.94 93 ARG A C 1
ATOM 733 O O . ARG A 1 93 ? -25.530 1.163 30.185 1.00 58.94 93 ARG A O 1
ATOM 740 N N . GLY A 1 94 ? -23.812 -0.024 29.365 1.00 56.34 94 GLY A N 1
ATOM 741 C CA . GLY A 1 94 ? -24.448 -1.339 29.529 1.00 56.34 94 GLY A CA 1
ATOM 742 C C . GLY A 1 94 ? -24.509 -1.831 30.984 1.00 56.34 94 GLY A C 1
ATOM 743 O O . GLY A 1 94 ? -25.395 -2.608 31.340 1.00 56.34 94 GLY A O 1
ATOM 744 N N . ARG A 1 95 ? -23.603 -1.364 31.856 1.00 54.22 95 ARG A N 1
ATOM 745 C CA . ARG A 1 95 ? -23.554 -1.741 33.286 1.00 54.22 95 ARG A CA 1
ATOM 746 C C . ARG A 1 95 ? -24.230 -0.750 34.237 1.00 54.22 95 ARG A C 1
ATOM 748 O O . ARG A 1 95 ? -24.487 -1.108 35.386 1.00 54.22 95 ARG A O 1
ATOM 755 N N . SER A 1 96 ? -24.578 0.452 33.783 1.00 56.47 96 SER A N 1
ATOM 756 C CA . SER A 1 96 ? -25.181 1.488 34.637 1.00 56.47 96 SER A CA 1
ATOM 757 C C . SER A 1 96 ? -26.625 1.185 35.074 1.00 56.47 96 SER A C 1
ATOM 759 O O . SER A 1 96 ? -27.113 1.767 36.040 1.00 56.47 96 SER A O 1
ATOM 761 N N . GLN A 1 97 ? -27.315 0.213 34.467 1.00 55.31 97 GLN A N 1
ATOM 762 C CA . GLN A 1 97 ? -28.740 0.007 34.759 1.00 55.31 97 GLN A CA 1
ATOM 763 C C . GLN A 1 97 ? -29.061 -0.963 35.907 1.00 55.31 97 GLN A C 1
ATOM 765 O O . GLN A 1 97 ? -30.234 -1.153 36.223 1.00 55.31 97 GLN A O 1
ATOM 770 N N . LYS A 1 98 ? -28.069 -1.554 36.589 1.00 56.78 98 LYS A N 1
ATOM 771 C CA . LYS A 1 98 ? -28.330 -2.427 37.752 1.00 56.78 98 LYS A CA 1
ATOM 772 C C . LYS A 1 98 ? -27.306 -2.266 38.871 1.00 56.78 98 LYS A C 1
ATOM 774 O O . LYS A 1 98 ? -26.608 -3.211 39.214 1.00 56.78 98 LYS A O 1
ATOM 779 N N . LYS A 1 99 ? -27.263 -1.079 39.481 1.00 52.34 99 LYS A N 1
ATOM 780 C CA . LYS A 1 99 ? -26.947 -0.924 40.915 1.00 52.34 99 LYS A CA 1
ATOM 781 C C . LYS A 1 99 ? -27.445 0.416 41.472 1.00 52.34 99 LYS A C 1
ATOM 783 O O . LYS A 1 99 ? -26.774 1.078 42.250 1.00 52.34 99 LYS A O 1
ATOM 788 N N . SER A 1 100 ? -28.704 0.753 41.176 1.00 50.72 100 SER A N 1
ATOM 789 C CA . SER A 1 100 ? -29.546 1.402 42.191 1.00 50.72 100 SER A CA 1
ATOM 790 C C . SER A 1 100 ? -29.858 0.335 43.245 1.00 50.72 100 SER A C 1
ATOM 792 O O . SER A 1 100 ? -30.925 -0.275 43.272 1.00 50.72 100 SER A O 1
ATOM 794 N N . GLY A 1 101 ? -28.837 -0.015 44.028 1.00 48.34 101 GLY A N 1
ATOM 795 C CA . GLY A 1 101 ? -28.994 -0.817 45.223 1.00 48.34 101 GLY A CA 1
ATOM 796 C C . GLY A 1 101 ? -29.679 0.067 46.242 1.00 48.34 101 GLY A C 1
ATOM 797 O O . GLY A 1 101 ? -29.019 0.889 46.863 1.00 48.34 101 GLY A O 1
ATOM 798 N N . ASN A 1 102 ? -31.002 -0.070 46.324 1.00 50.44 102 ASN A N 1
ATOM 799 C CA . ASN A 1 102 ? -31.842 0.297 47.454 1.00 50.44 102 ASN A CA 1
ATOM 800 C C . ASN A 1 102 ? -31.281 1.423 48.325 1.00 50.44 102 ASN A C 1
ATOM 802 O O . ASN A 1 102 ? -30.780 1.218 49.432 1.00 50.44 102 ASN A O 1
ATOM 806 N N . PHE A 1 103 ? -31.484 2.645 47.844 1.00 49.84 103 PHE A N 1
ATOM 807 C CA . PHE A 1 103 ? -31.716 3.753 48.746 1.00 49.84 103 PHE A CA 1
ATOM 808 C C . PHE A 1 103 ? -32.742 3.318 49.799 1.00 49.84 103 PHE A C 1
ATOM 810 O O . PHE A 1 103 ? -33.839 2.872 49.463 1.00 49.84 103 PHE A O 1
ATOM 817 N N . ARG A 1 104 ? -32.371 3.528 51.066 1.00 49.91 104 ARG A N 1
ATOM 818 C CA . ARG A 1 104 ? -33.199 3.396 52.270 1.00 49.91 104 ARG A CA 1
ATOM 819 C C . ARG A 1 104 ? -33.322 1.969 52.812 1.00 49.91 104 ARG A C 1
ATOM 821 O O . ARG A 1 104 ? -34.422 1.453 52.990 1.00 49.91 104 ARG A O 1
ATOM 828 N N . ASN A 1 105 ? -32.213 1.477 53.365 1.00 47.97 105 ASN A N 1
ATOM 829 C CA . ASN A 1 105 ? -32.260 0.973 54.743 1.00 47.97 105 ASN A CA 1
ATOM 830 C C . ASN A 1 105 ? -32.691 2.120 55.675 1.00 47.97 105 ASN A C 1
ATOM 832 O O . ASN A 1 105 ? -31.924 2.630 56.483 1.00 47.97 105 ASN A O 1
ATOM 836 N N . HIS A 1 106 ? -33.945 2.556 55.543 1.00 48.53 106 HIS A N 1
ATOM 837 C CA . HIS A 1 106 ? -34.624 3.265 56.606 1.00 48.53 106 HIS A CA 1
ATOM 838 C C . HIS A 1 106 ? -35.068 2.189 57.576 1.00 48.53 106 HIS A C 1
ATOM 840 O O . HIS A 1 106 ? -36.230 1.777 57.599 1.00 48.53 106 HIS A O 1
ATOM 846 N N . GLY A 1 107 ? -34.102 1.718 58.361 1.00 49.28 107 GLY A N 1
ATOM 847 C CA . GLY A 1 107 ? -34.361 1.160 59.671 1.00 49.28 107 GLY A CA 1
ATOM 848 C C . GLY A 1 107 ? -35.023 2.241 60.517 1.00 49.28 107 GLY A C 1
ATOM 849 O O . GLY A 1 107 ? -34.432 2.775 61.446 1.00 49.28 107 GLY A O 1
ATOM 850 N N . ARG A 1 108 ? -36.290 2.552 60.221 1.00 45.19 108 ARG A N 1
ATOM 851 C CA . ARG A 1 108 ? -37.229 2.849 61.286 1.00 45.19 108 ARG A CA 1
ATOM 852 C C . ARG A 1 108 ? -37.305 1.550 62.059 1.00 45.19 108 ARG A C 1
ATOM 854 O O . ARG A 1 108 ? -38.114 0.680 61.741 1.00 45.19 108 ARG A O 1
ATOM 861 N N . SER A 1 109 ? -36.459 1.452 63.079 1.00 48.44 109 SER A N 1
ATOM 862 C CA . SER A 1 109 ? -36.902 0.956 64.368 1.00 48.44 109 SER A CA 1
ATOM 863 C C . SER A 1 109 ? -38.313 1.498 64.554 1.00 48.44 109 SER A C 1
ATOM 865 O O . SER A 1 109 ? -38.505 2.664 64.897 1.00 48.44 109 SER A O 1
ATOM 867 N N . ARG A 1 110 ? -39.322 0.689 64.216 1.00 46.81 110 ARG A N 1
ATOM 868 C CA . ARG A 1 110 ? -40.648 0.884 64.774 1.00 46.81 110 ARG A CA 1
ATOM 869 C C . ARG A 1 110 ? -40.466 0.482 66.218 1.00 46.81 110 ARG A C 1
ATOM 871 O O . ARG A 1 110 ? -40.646 -0.671 66.593 1.00 46.81 110 ARG A O 1
ATOM 878 N N . SER A 1 111 ? -39.982 1.461 66.974 1.00 46.53 111 SER A N 1
ATOM 879 C CA . SER A 1 111 ? -40.243 1.584 68.383 1.00 46.53 111 SER A CA 1
ATOM 880 C C . SER A 1 111 ? -41.652 1.069 68.621 1.00 46.53 111 SER A C 1
ATOM 882 O O . SER A 1 111 ? -42.623 1.482 67.988 1.00 46.53 111 SER A O 1
ATOM 884 N N . ASN A 1 112 ? -41.691 0.064 69.476 1.00 49.44 112 ASN A N 1
ATOM 885 C CA . ASN A 1 112 ? -42.831 -0.375 70.235 1.00 49.44 112 ASN A CA 1
ATOM 886 C C . ASN A 1 112 ? -43.799 0.793 70.520 1.00 49.44 112 ASN A C 1
ATOM 888 O O . ASN A 1 112 ? -43.611 1.539 71.476 1.00 49.44 112 ASN A O 1
ATOM 892 N N . SER A 1 113 ? -44.827 0.970 69.688 1.00 49.19 113 SER A N 1
ATOM 893 C CA . SER A 1 113 ? -46.014 1.740 70.049 1.00 49.19 113 SER A CA 1
ATOM 894 C C . SER A 1 113 ? -47.241 0.858 69.835 1.00 49.19 113 SER A C 1
ATOM 896 O O . SER A 1 113 ? -47.792 0.707 68.751 1.00 49.19 113 SER A O 1
ATOM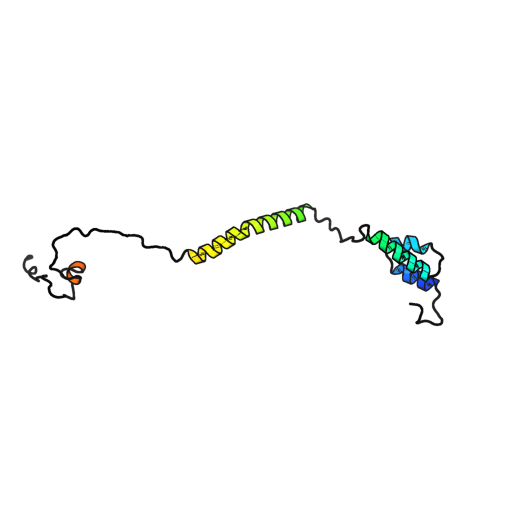 898 N N . SER A 1 114 ? -47.589 0.133 70.896 1.00 52.72 114 SER A N 1
ATOM 899 C CA . SER A 1 114 ? -48.941 0.106 71.469 1.00 52.72 114 SER A CA 1
ATOM 900 C C . SER A 1 114 ? -50.164 0.068 70.522 1.00 52.72 114 SER A C 1
ATOM 902 O O . SER A 1 114 ? -51.208 0.634 70.829 1.00 52.72 114 SER A O 1
ATOM 904 N N . HIS A 1 115 ? -50.105 -0.631 69.385 1.00 51.81 115 HIS A N 1
ATOM 905 C CA . HIS A 1 115 ? -51.269 -0.839 68.504 1.00 51.81 115 HIS A CA 1
ATOM 906 C C . HIS A 1 115 ? -51.434 -2.302 68.085 1.00 51.81 115 HIS A C 1
ATOM 908 O O . HIS A 1 115 ? -51.877 -2.603 66.977 1.00 51.81 115 HIS A O 1
ATOM 914 N N . TYR A 1 116 ? -51.141 -3.231 69.001 1.00 55.53 116 TYR A N 1
ATOM 915 C CA . TYR A 1 116 ? -51.305 -4.688 68.846 1.00 55.53 116 TYR A CA 1
ATOM 916 C C . TYR A 1 116 ? -52.776 -5.150 68.765 1.00 55.53 116 TYR A C 1
ATOM 918 O O . TYR A 1 116 ? -53.188 -6.151 69.351 1.00 55.53 116 TYR A O 1
ATOM 926 N N . ARG A 1 117 ? -53.627 -4.359 68.114 1.00 68.44 117 ARG A N 1
ATOM 927 C CA . ARG A 1 117 ? -55.073 -4.550 68.073 1.00 68.44 117 ARG A CA 1
ATOM 928 C C . ARG A 1 117 ? -55.704 -4.135 66.743 1.00 68.44 117 ARG A C 1
ATOM 930 O O . ARG A 1 117 ? -56.892 -4.372 66.588 1.00 68.44 117 ARG A O 1
ATOM 937 N N . LEU A 1 118 ? -54.974 -3.552 65.787 1.00 79.38 118 LEU A N 1
ATOM 938 C CA . LEU A 1 118 ? -55.532 -3.128 64.493 1.00 79.38 118 LEU A CA 1
ATOM 939 C C . LEU A 1 118 ? -54.877 -3.885 63.333 1.00 79.38 118 LEU A C 1
ATOM 941 O O . LEU A 1 118 ? -53.658 -4.027 63.291 1.00 79.38 118 LEU A O 1
ATOM 945 N N . CYS A 1 119 ? -55.675 -4.375 62.378 1.00 85.44 119 CYS A N 1
ATOM 946 C CA . CYS A 1 119 ? -55.140 -5.051 61.195 1.00 85.44 119 CYS A CA 1
ATOM 947 C C . CYS A 1 119 ? -54.495 -4.058 60.213 1.00 85.44 119 CYS A C 1
ATOM 949 O O . CYS A 1 119 ? -54.791 -2.863 60.233 1.00 85.44 119 CYS A O 1
ATOM 951 N N . TRP A 1 120 ? -53.666 -4.567 59.294 1.00 85.62 120 TRP A N 1
ATOM 952 C CA . TRP A 1 120 ? -52.962 -3.754 58.290 1.00 85.62 120 TRP A CA 1
ATOM 953 C C . TRP A 1 120 ? -53.881 -2.789 57.525 1.00 85.62 120 TRP A C 1
ATOM 955 O O . TRP A 1 120 ? -53.528 -1.630 57.320 1.00 85.62 120 TRP A O 1
ATOM 965 N N . TYR A 1 121 ? -55.084 -3.238 57.158 1.00 86.12 121 TYR A N 1
ATOM 966 C CA . TYR A 1 121 ? -56.058 -2.398 56.464 1.00 86.12 121 TYR A CA 1
ATOM 967 C C . TYR A 1 121 ? -56.522 -1.210 57.323 1.00 86.12 121 TYR A C 1
ATOM 969 O O . TYR A 1 121 ? -56.552 -0.092 56.826 1.00 86.12 121 TYR A O 1
ATOM 977 N N . HIS A 1 122 ? -56.794 -1.402 58.617 1.00 87.44 122 HIS A N 1
ATOM 978 C CA . HIS A 1 122 ? -57.169 -0.303 59.518 1.00 87.44 122 HIS A CA 1
ATOM 979 C C . HIS A 1 122 ? -55.978 0.581 59.906 1.00 87.44 122 HIS A C 1
ATOM 981 O O . HIS A 1 122 ? -56.154 1.775 60.112 1.00 87.44 122 HIS A O 1
ATOM 987 N N . HIS A 1 123 ? -54.755 0.045 59.931 1.00 82.12 123 HIS A N 1
ATOM 988 C CA . HIS A 1 123 ? -53.550 0.861 60.100 1.00 82.12 123 HIS A CA 1
ATOM 989 C C . HIS A 1 123 ? -53.292 1.764 58.881 1.00 82.12 123 HIS A C 1
ATOM 991 O O . HIS A 1 123 ? -52.767 2.865 59.020 1.00 82.12 123 HIS A O 1
ATOM 997 N N . LYS A 1 124 ? -53.612 1.299 57.668 1.00 81.00 124 LYS A N 1
ATOM 998 C CA . LYS A 1 124 ? -53.357 2.046 56.428 1.00 81.00 124 LYS A CA 1
ATOM 999 C C . LYS A 1 124 ? -54.509 2.972 56.027 1.00 81.00 124 LYS A C 1
ATOM 1001 O O . LYS A 1 124 ? -54.248 4.033 55.474 1.00 81.00 124 LYS A O 1
ATOM 1006 N N . PHE A 1 125 ? -55.754 2.571 56.284 1.00 83.06 125 PHE A N 1
ATOM 1007 C CA . PHE A 1 125 ? -56.957 3.247 55.783 1.00 83.06 125 PHE A CA 1
ATOM 1008 C C . PHE A 1 125 ? -57.913 3.732 56.888 1.00 83.06 125 PHE A C 1
ATOM 1010 O O . PHE A 1 125 ? -58.907 4.388 56.578 1.00 83.06 125 PHE A O 1
ATOM 1017 N N . GLY A 1 126 ? -57.643 3.436 58.167 1.00 82.94 126 GLY A N 1
ATOM 1018 C CA . GLY A 1 126 ? -58.479 3.872 59.292 1.00 82.94 126 GLY A CA 1
ATOM 1019 C C . GLY A 1 126 ? -59.943 3.440 59.149 1.00 82.94 126 GLY A C 1
ATOM 1020 O O . GLY A 1 126 ? -60.222 2.312 58.745 1.00 82.94 126 GLY A O 1
ATOM 1021 N N . LYS A 1 127 ? -60.875 4.363 59.429 1.00 81.38 127 LYS A N 1
ATOM 1022 C CA . LYS A 1 127 ? -62.339 4.177 59.301 1.00 81.38 127 LYS A CA 1
ATOM 1023 C C . LYS A 1 127 ? -62.800 3.845 57.873 1.00 81.38 127 LYS A C 1
ATOM 1025 O O . LYS A 1 127 ? -63.871 3.279 57.702 1.00 81.38 127 LYS A O 1
ATOM 1030 N N . ASN A 1 128 ? -61.973 4.125 56.863 1.00 79.56 128 ASN A N 1
ATOM 1031 C CA . ASN A 1 128 ? -62.291 3.906 55.449 1.00 79.56 128 ASN A CA 1
ATOM 1032 C C . ASN A 1 128 ? -61.809 2.538 54.927 1.00 79.56 128 ASN A C 1
ATOM 1034 O O . ASN A 1 128 ? -61.830 2.278 53.720 1.00 79.56 128 ASN A O 1
ATOM 1038 N N . ALA A 1 129 ? -61.336 1.651 55.809 1.00 84.88 129 ALA A N 1
ATOM 1039 C CA . ALA A 1 129 ? -60.897 0.318 55.427 1.00 84.88 129 ALA A CA 1
ATOM 1040 C C . ALA A 1 129 ? -62.077 -0.537 54.934 1.00 84.88 129 ALA A C 1
ATOM 1042 O O . ALA A 1 129 ? -62.969 -0.905 55.688 1.00 84.88 129 ALA A O 1
ATOM 1043 N N . ARG A 1 130 ? -62.038 -0.940 53.660 1.00 83.50 130 ARG A N 1
ATOM 1044 C CA . ARG A 1 130 ? -63.054 -1.826 53.056 1.00 83.50 130 ARG A CA 1
ATOM 1045 C C . ARG A 1 130 ? -62.918 -3.300 53.450 1.00 83.50 130 ARG A C 1
ATOM 1047 O O . ARG A 1 130 ? -63.751 -4.118 53.078 1.00 83.50 130 ARG A O 1
ATOM 1054 N N . LYS A 1 131 ? -61.840 -3.663 54.151 1.00 83.12 131 LYS A N 1
ATOM 1055 C CA . LYS A 1 131 ? -61.537 -5.041 54.546 1.00 83.12 131 LYS A CA 1
ATOM 1056 C C . LYS A 1 131 ? -60.952 -5.074 55.953 1.00 83.12 131 LYS A C 1
ATOM 1058 O O . LYS A 1 131 ? -60.095 -4.262 56.289 1.00 83.12 131 LYS A O 1
ATOM 1063 N N . CYS A 1 132 ? -61.389 -6.041 56.756 1.00 86.31 132 CYS A N 1
ATOM 1064 C CA . CYS A 1 132 ? -60.920 -6.270 58.120 1.00 86.31 132 CYS A CA 1
ATOM 1065 C C . CYS A 1 132 ? -60.411 -7.710 58.271 1.00 86.31 132 CYS A C 1
ATOM 1067 O O . CYS A 1 132 ? -61.101 -8.640 57.863 1.00 86.31 132 CYS A O 1
ATOM 1069 N N . ASN A 1 133 ? -59.238 -7.897 58.889 1.00 81.50 133 ASN A N 1
ATOM 1070 C CA . ASN A 1 133 ? -58.703 -9.224 59.215 1.00 81.50 133 ASN A CA 1
ATOM 1071 C C . ASN A 1 133 ? -58.779 -9.419 60.732 1.00 81.50 133 ASN A C 1
ATOM 1073 O O . ASN A 1 133 ? -58.195 -8.629 61.473 1.00 81.50 133 ASN A O 1
ATOM 1077 N N . LYS A 1 134 ? -59.496 -10.450 61.192 1.00 74.12 134 LYS A N 1
ATOM 1078 C CA . LYS A 1 134 ? -59.616 -10.777 62.621 1.00 74.12 134 LYS A CA 1
ATOM 1079 C C . LYS A 1 134 ? -58.345 -11.495 63.123 1.00 74.12 134 LYS A C 1
ATOM 1081 O O . LYS A 1 134 ? -57.755 -12.237 62.342 1.00 74.12 134 LYS A O 1
ATOM 1086 N N . PRO A 1 135 ? -57.944 -11.319 64.399 1.00 74.44 135 PRO A N 1
ATOM 1087 C CA . PRO A 1 135 ? -58.574 -10.482 65.423 1.00 74.44 135 PRO A CA 1
ATOM 1088 C C . PRO A 1 135 ? -58.138 -9.006 65.322 1.00 74.44 135 PRO A C 1
ATOM 1090 O O . PRO A 1 135 ? -56.998 -8.651 65.601 1.00 74.44 135 PRO A O 1
ATOM 1093 N N . CYS A 1 136 ? -59.077 -8.128 64.965 1.00 81.94 136 CYS A N 1
ATOM 1094 C CA . CYS A 1 136 ? -58.898 -6.677 64.912 1.00 81.94 136 CYS A CA 1
ATOM 1095 C C . CYS A 1 136 ? -59.924 -6.046 65.855 1.00 81.94 136 CYS A C 1
ATOM 1097 O O . CYS A 1 136 ? -61.111 -6.339 65.753 1.00 81.94 136 CYS A O 1
ATOM 1099 N N . LYS A 1 137 ? -59.472 -5.196 66.775 1.00 77.25 137 LYS A N 1
ATOM 1100 C CA . LYS A 1 137 ? -60.287 -4.484 67.767 1.00 77.25 137 LYS A CA 1
ATOM 1101 C C . LYS A 1 137 ? -60.593 -3.053 67.329 1.00 77.25 137 LYS A C 1
ATOM 1103 O O . LYS A 1 137 ? -60.728 -2.167 68.167 1.00 77.25 137 LYS A O 1
ATOM 1108 N N . PHE A 1 138 ? -60.673 -2.825 66.019 1.00 77.19 138 PHE A N 1
ATOM 1109 C CA . PHE A 1 138 ? -61.259 -1.609 65.475 1.00 77.19 138 PHE A CA 1
ATOM 1110 C C . PHE A 1 138 ? -62.763 -1.649 65.774 1.00 77.19 138 PHE A C 1
ATOM 1112 O O . PHE A 1 138 ? -63.543 -2.186 64.991 1.00 77.19 138 PHE A O 1
ATOM 1119 N N . HIS A 1 139 ? -63.159 -1.190 66.962 1.00 62.94 139 HIS A N 1
ATOM 1120 C CA . HIS A 1 139 ? -64.566 -0.995 67.274 1.00 62.94 139 HIS A CA 1
ATOM 1121 C C . HIS A 1 139 ? -65.043 0.237 66.516 1.00 62.94 139 HIS A C 1
ATOM 1123 O O . HIS A 1 139 ? -64.510 1.332 66.678 1.00 62.94 139 HIS A O 1
ATOM 1129 N N . THR A 1 140 ? -66.073 0.058 65.698 1.00 60.38 140 THR A N 1
ATOM 1130 C CA . THR A 1 140 ? -66.903 1.127 65.141 1.00 60.38 140 THR A CA 1
ATOM 1131 C C . THR A 1 140 ? -67.714 1.798 66.260 1.00 60.38 140 THR A C 1
ATOM 1133 O O . THR A 1 140 ? -68.937 1.778 66.245 1.00 60.38 140 THR A O 1
ATOM 1136 N N . SER A 1 141 ? -67.047 2.336 67.281 1.00 50.75 141 SER A N 1
ATOM 1137 C CA . SER A 1 141 ? -67.653 3.060 68.407 1.00 50.75 141 SER A CA 1
ATOM 1138 C C . SER A 1 141 ? -67.234 4.534 68.415 1.00 50.75 141 SER A C 1
ATOM 1140 O O . SER A 1 141 ? -67.070 5.135 69.468 1.00 50.75 141 SER A O 1
ATOM 1142 N N . GLU A 1 142 ? -67.051 5.116 67.230 1.00 51.47 142 GLU A N 1
ATOM 1143 C CA . GLU A 1 142 ? -66.889 6.560 67.014 1.00 51.47 142 GLU A CA 1
ATOM 1144 C C . GLU A 1 142 ? -67.806 7.018 65.868 1.00 51.47 142 GLU A C 1
ATOM 1146 O O . GLU A 1 142 ? -67.354 7.600 64.883 1.00 51.47 142 GLU A O 1
ATOM 1151 N N . ILE A 1 143 ? -69.097 6.686 65.979 1.00 47.94 143 ILE A N 1
ATOM 1152 C CA . ILE A 1 143 ? -70.182 7.312 65.198 1.00 47.94 143 ILE A CA 1
ATOM 1153 C C . ILE A 1 143 ? -71.073 8.202 66.098 1.00 47.94 143 ILE A C 1
ATOM 1155 O O . ILE A 1 143 ? -71.976 8.855 65.608 1.00 47.94 143 ILE A O 1
ATOM 1159 N N . LEU A 1 144 ? -70.801 8.333 67.406 1.00 41.56 144 LEU A N 1
ATOM 1160 C CA . LEU A 1 144 ? -71.616 9.171 68.311 1.00 41.56 144 LEU A CA 1
ATOM 1161 C C . LEU A 1 144 ? -70.799 10.198 69.107 1.00 41.56 144 LEU A C 1
ATOM 1163 O O . LEU A 1 144 ? -70.961 10.319 70.318 1.00 41.56 144 LEU A O 1
ATOM 1167 N N . ARG A 1 145 ? -69.900 10.931 68.445 1.00 41.34 145 ARG A N 1
ATOM 1168 C CA . ARG A 1 145 ? -69.326 12.172 68.997 1.00 41.34 145 ARG A CA 1
ATOM 1169 C C . ARG A 1 145 ? -69.153 13.212 67.900 1.00 41.34 145 ARG A C 1
ATOM 1171 O O . ARG A 1 145 ? -68.038 13.604 67.605 1.00 41.34 145 ARG A O 1
ATOM 1178 N N . GLU A 1 146 ? -70.265 13.561 67.272 1.00 38.75 146 GLU A N 1
ATOM 1179 C CA . GLU A 1 146 ? -70.484 14.821 66.554 1.00 38.75 146 GLU A CA 1
ATOM 1180 C C . GLU A 1 146 ? -71.989 14.888 66.244 1.00 38.75 146 GLU A C 1
ATOM 1182 O O . GLU A 1 146 ? -72.446 14.516 65.169 1.00 38.75 146 GLU A O 1
ATOM 1187 N N . ASN A 1 147 ? -72.755 15.239 67.278 1.00 37.16 147 ASN A N 1
ATOM 1188 C CA . ASN A 1 147 ? -73.993 16.015 67.208 1.00 37.16 147 ASN A CA 1
ATOM 1189 C C . ASN A 1 147 ? -73.897 17.035 68.341 1.00 37.16 147 ASN A C 1
ATOM 1191 O O . ASN A 1 147 ? -73.608 16.582 69.475 1.00 37.16 147 ASN A O 1
#

Sequence (147 aa):
MKGLSENSISEEVLKSLWLQHLPQQLQAILSTHTASLDKIAEMADRIINIYSSTEICSVNRTYEPNNTKEEKIKSLETGIAELPQKFDNFIGRGRSQKKSGNFRNHGRSRSNSSHYRLCWYHHKFGKNARKCNKPCKFHTSEILREN